Protein AF-A0A1Y5CUR4-F1 (afdb_monomer_lite)

pLDDT: mean 82.71, std 8.31, range [49.25, 93.06]

Foldseek 3Di:
DDPVVVVVVVVCCVVPVLQVVLLVQFDWDDPPPFIFTDDGVDDDPVSRVSPRVSVVVVVVVCVVVVVVVVVVCVVPVVVVVVVVVVVVVVVVVVVVVVVVD

Secondary structure (DSSP, 8-state):
--HHHHHHHHHHIIIIIHHHHHHHHEEEEE-SS-EEEEEESS--HHHHHHHHHHHHHHHHHHHHTTHHHHHHHHHHHHHHHHHHHHHHHHHHHHHHHHT--

Radius of gyration: 24.98 Å; chains: 1; bounding box: 28×40×85 Å

Sequence (101 aa):
MTKAKYGRLAVYFLAFVLPALSMLNCSVRYNGSSMYTKDCTVELSILMEVAEITGAVVMFSSYLAFIPILIYCFCVIIPTELIVKFIEKRKKRSNDLDWFG

Structure (mmCIF, N/CA/C/O backbone):
data_AF-A0A1Y5CUR4-F1
#
_entry.id   AF-A0A1Y5CUR4-F1
#
loop_
_atom_site.group_PDB
_atom_site.id
_atom_site.type_symbol
_atom_site.label_atom_id
_atom_site.label_alt_id
_atom_site.label_comp_id
_atom_site.label_asym_id
_atom_site.label_entity_id
_atom_site.label_seq_id
_atom_site.pdbx_PDB_ins_code
_atom_site.Cartn_x
_atom_site.Cartn_y
_atom_site.Cartn_z
_atom_site.occupancy
_atom_site.B_iso_or_equiv
_atom_site.auth_seq_id
_atom_site.auth_comp_id
_atom_site.auth_asym_id
_atom_site.auth_atom_id
_atom_site.pdbx_PDB_model_num
ATOM 1 N N . MET A 1 1 ? -9.248 -24.083 -29.145 1.00 57.31 1 MET A N 1
ATOM 2 C CA . MET A 1 1 ? -9.306 -23.008 -28.125 1.00 57.31 1 MET A CA 1
ATOM 3 C C . MET A 1 1 ? -9.462 -21.678 -28.867 1.00 57.31 1 MET A C 1
ATOM 5 O O . MET A 1 1 ? -8.626 -21.371 -29.701 1.00 57.31 1 MET A O 1
ATOM 9 N N . THR A 1 2 ? -10.588 -20.974 -28.726 1.00 66.44 2 THR A N 1
ATOM 10 C CA . THR A 1 2 ? -10.985 -19.862 -29.618 1.00 66.44 2 THR A CA 1
ATOM 11 C C . THR A 1 2 ? -10.138 -18.597 -29.412 1.00 66.44 2 THR A C 1
ATOM 13 O O . THR A 1 2 ? -9.847 -18.236 -28.275 1.00 66.44 2 THR A O 1
ATOM 16 N N . LYS A 1 3 ? -9.779 -17.892 -30.501 1.00 73.62 3 LYS A N 1
ATOM 17 C CA . LYS A 1 3 ? -8.956 -16.655 -30.513 1.00 73.62 3 LYS A CA 1
ATOM 18 C C . LYS A 1 3 ? -9.413 -15.592 -29.495 1.00 73.62 3 LYS A C 1
ATOM 20 O O . LYS A 1 3 ? -8.590 -14.903 -28.903 1.00 73.62 3 LYS A O 1
ATOM 25 N N . ALA A 1 4 ? -10.716 -15.533 -29.217 1.00 76.00 4 ALA A N 1
ATOM 26 C CA . ALA A 1 4 ? -11.303 -14.660 -28.202 1.00 76.00 4 ALA A CA 1
ATOM 27 C C . ALA A 1 4 ? -10.801 -14.933 -26.767 1.00 76.00 4 ALA A C 1
ATOM 29 O O . ALA A 1 4 ? -10.684 -14.002 -25.974 1.00 76.00 4 ALA A O 1
ATOM 30 N N . LYS A 1 5 ? -10.474 -16.187 -26.419 1.00 80.75 5 LYS A N 1
ATOM 31 C CA . LYS A 1 5 ? -9.924 -16.530 -25.096 1.00 80.75 5 LYS A CA 1
ATOM 32 C C . LYS A 1 5 ? -8.507 -15.985 -24.912 1.00 80.75 5 LYS A C 1
ATOM 34 O O . LYS A 1 5 ? -8.213 -15.453 -23.850 1.00 80.75 5 LYS A O 1
ATOM 39 N N . TYR A 1 6 ? -7.670 -16.052 -25.949 1.00 82.12 6 TYR A N 1
ATOM 40 C CA . TYR A 1 6 ? -6.321 -15.475 -25.918 1.00 82.12 6 TYR A CA 1
ATOM 41 C C . TYR A 1 6 ? -6.351 -13.948 -25.840 1.00 82.12 6 TYR A C 1
ATOM 43 O O . TYR A 1 6 ? -5.601 -13.369 -25.063 1.00 82.12 6 TYR A O 1
ATOM 51 N N . GLY A 1 7 ? -7.269 -13.302 -26.568 1.00 87.00 7 GLY A N 1
ATOM 52 C CA . GLY A 1 7 ? -7.464 -11.852 -26.471 1.00 87.00 7 GLY A CA 1
ATOM 53 C C . GLY A 1 7 ? -7.851 -11.408 -25.058 1.00 87.00 7 GLY A C 1
ATOM 54 O O . GLY A 1 7 ? -7.240 -10.498 -24.509 1.00 87.00 7 GLY A O 1
ATOM 55 N N . ARG A 1 8 ? -8.804 -12.100 -24.418 1.00 87.44 8 ARG A N 1
ATOM 56 C CA . ARG A 1 8 ? -9.186 -11.813 -23.023 1.00 87.44 8 ARG A CA 1
ATOM 57 C C . ARG A 1 8 ? -8.031 -12.025 -22.046 1.00 87.44 8 ARG A C 1
ATOM 59 O O . ARG A 1 8 ? -7.832 -11.201 -21.162 1.00 87.44 8 ARG A O 1
ATOM 66 N N . LEU A 1 9 ? -7.262 -13.100 -22.224 1.00 87.62 9 LEU A N 1
ATOM 67 C CA . LEU A 1 9 ? -6.092 -13.385 -21.394 1.00 87.62 9 LEU A CA 1
ATOM 68 C C . LEU A 1 9 ? -5.044 -12.267 -21.500 1.00 87.62 9 LEU A C 1
ATOM 70 O O . LEU A 1 9 ? -4.544 -11.813 -20.477 1.00 87.62 9 LEU A O 1
ATOM 74 N N . ALA A 1 10 ? -4.756 -11.789 -22.714 1.00 87.38 10 ALA A N 1
ATOM 75 C CA . ALA A 1 10 ? -3.813 -10.696 -22.938 1.00 87.38 10 ALA A CA 1
ATOM 76 C C . ALA A 1 10 ? -4.281 -9.384 -22.289 1.00 87.38 10 ALA A C 1
ATOM 78 O O . ALA A 1 10 ? -3.482 -8.688 -21.671 1.00 87.38 10 ALA A O 1
ATOM 79 N N . VAL A 1 11 ? -5.580 -9.074 -22.362 1.00 89.50 11 VAL A N 1
ATOM 80 C CA . VAL A 1 11 ? -6.150 -7.889 -21.702 1.00 89.50 11 VAL A CA 1
ATOM 81 C C . VAL A 1 11 ? -6.030 -7.994 -20.184 1.00 89.50 11 VAL A C 1
ATOM 83 O O . VAL A 1 11 ? -5.585 -7.042 -19.552 1.00 89.50 11 VAL A O 1
ATOM 86 N N . TYR A 1 12 ? -6.358 -9.142 -19.583 1.00 87.00 12 TYR A N 1
ATOM 87 C CA . TYR A 1 12 ? -6.181 -9.323 -18.138 1.00 87.00 12 TYR A CA 1
ATOM 88 C C . TYR A 1 12 ? -4.716 -9.271 -17.716 1.00 87.00 12 TYR A C 1
ATOM 90 O O . TYR A 1 12 ? -4.394 -8.714 -16.668 1.00 87.00 12 TYR A O 1
ATOM 98 N N . PHE A 1 13 ? -3.823 -9.803 -18.546 1.00 87.19 13 PHE A N 1
ATOM 99 C CA . PHE A 1 13 ? -2.397 -9.710 -18.300 1.00 87.19 13 PHE A CA 1
ATOM 100 C C . PHE A 1 13 ? -1.933 -8.247 -18.289 1.00 87.19 13 PHE A C 1
ATOM 102 O O . PHE A 1 13 ? -1.294 -7.823 -17.335 1.00 87.19 13 PHE A O 1
ATOM 109 N N . LEU A 1 14 ? -2.315 -7.447 -19.286 1.00 86.19 14 LEU A N 1
ATOM 110 C CA . LEU A 1 14 ? -1.940 -6.031 -19.362 1.00 86.19 14 LEU A CA 1
ATOM 111 C C . LEU A 1 14 ? -2.613 -5.162 -18.292 1.00 86.19 14 LEU A C 1
ATOM 113 O O . LEU A 1 14 ? -2.004 -4.209 -17.823 1.00 86.19 14 LEU A O 1
ATOM 117 N N . ALA A 1 15 ? -3.849 -5.480 -17.904 1.00 83.56 15 ALA A N 1
ATOM 118 C CA . ALA A 1 15 ? -4.615 -4.679 -16.952 1.00 83.56 15 ALA A CA 1
ATOM 119 C C . ALA A 1 15 ? -4.299 -4.989 -15.481 1.00 83.56 15 ALA A C 1
ATOM 121 O O . ALA A 1 15 ? -4.478 -4.121 -14.634 1.00 83.56 15 ALA A O 1
ATOM 122 N N . PHE A 1 16 ? -3.858 -6.211 -15.162 1.00 85.00 16 PHE A N 1
ATOM 123 C CA . PHE A 1 16 ? -3.657 -6.642 -13.771 1.00 85.00 16 PHE A CA 1
ATOM 124 C C . PHE A 1 16 ? -2.258 -7.183 -13.500 1.00 85.00 16 PHE A C 1
ATOM 126 O O . PHE A 1 16 ? -1.640 -6.820 -12.503 1.00 85.00 16 PHE A O 1
ATOM 133 N N . VAL A 1 17 ? -1.736 -8.030 -14.387 1.00 88.12 17 VAL A N 1
ATOM 134 C CA . VAL A 1 17 ? -0.458 -8.715 -14.156 1.00 88.12 17 VAL A CA 1
ATOM 135 C C . VAL A 1 17 ? 0.718 -7.771 -14.405 1.00 88.12 17 VAL A C 1
ATOM 137 O O . VAL A 1 17 ? 1.574 -7.633 -13.537 1.00 88.12 17 VAL A O 1
ATOM 140 N N . LEU A 1 18 ? 0.736 -7.063 -15.537 1.00 85.50 18 LEU A N 1
ATOM 141 C CA . LEU A 1 18 ? 1.784 -6.099 -15.886 1.00 85.50 18 LEU A CA 1
ATOM 142 C C . LEU A 1 18 ? 1.913 -4.965 -14.847 1.00 85.50 18 LEU A C 1
ATOM 144 O O . LEU A 1 18 ? 3.038 -4.700 -14.425 1.00 85.50 18 LEU A O 1
ATOM 148 N N . PRO A 1 19 ? 0.810 -4.351 -14.369 1.00 84.44 19 PRO A N 1
ATOM 149 C CA . PRO A 1 19 ? 0.857 -3.330 -13.323 1.00 84.44 19 PRO A CA 1
ATOM 150 C C . PRO A 1 19 ? 1.350 -3.862 -11.975 1.00 84.44 19 PRO A C 1
ATOM 152 O O . PRO A 1 19 ? 2.132 -3.209 -11.290 1.00 84.44 19 PRO A O 1
ATOM 155 N N . ALA A 1 20 ? 0.930 -5.072 -11.592 1.00 85.31 20 ALA A N 1
ATOM 156 C CA . ALA A 1 20 ? 1.404 -5.694 -10.360 1.00 85.31 20 ALA A CA 1
ATOM 157 C C . ALA A 1 20 ? 2.910 -5.988 -10.430 1.00 85.31 20 ALA A C 1
ATOM 159 O O . ALA A 1 20 ? 3.645 -5.683 -9.495 1.00 85.31 20 ALA A O 1
ATOM 160 N N . LEU A 1 21 ? 3.388 -6.527 -11.555 1.00 85.38 21 LEU A N 1
ATOM 161 C CA . LEU A 1 21 ? 4.815 -6.756 -11.785 1.00 85.38 21 LEU A CA 1
ATOM 162 C C . LEU A 1 21 ? 5.614 -5.452 -11.803 1.00 85.38 21 LEU A C 1
ATOM 164 O O . LEU A 1 21 ? 6.705 -5.421 -11.242 1.00 85.38 21 LEU A O 1
ATOM 168 N N . SER A 1 22 ? 5.093 -4.377 -12.400 1.00 83.56 22 SER A N 1
ATOM 169 C CA . SER A 1 22 ? 5.799 -3.094 -12.429 1.00 83.56 22 SER A CA 1
ATOM 170 C C . SER A 1 22 ? 5.916 -2.468 -11.037 1.00 83.56 22 SER A C 1
ATOM 172 O O . SER A 1 22 ? 6.997 -2.009 -10.676 1.00 83.56 22 SER A O 1
ATOM 174 N N . MET A 1 23 ? 4.861 -2.530 -10.218 1.00 81.00 23 MET A N 1
ATOM 175 C CA . MET A 1 23 ? 4.883 -2.064 -8.824 1.00 81.00 23 MET A CA 1
ATOM 176 C C . MET A 1 23 ? 5.799 -2.887 -7.914 1.00 81.00 23 MET A C 1
ATOM 178 O O . MET A 1 23 ? 6.361 -2.348 -6.967 1.00 81.00 23 MET A O 1
ATOM 182 N N . LEU A 1 24 ? 5.945 -4.189 -8.176 1.00 84.06 24 LEU A N 1
ATOM 183 C CA . LEU A 1 24 ? 6.880 -5.044 -7.438 1.00 84.06 24 LEU A CA 1
ATOM 184 C C . LEU A 1 24 ? 8.331 -4.844 -7.898 1.00 84.06 24 LEU A C 1
ATOM 186 O O . LEU A 1 24 ? 9.255 -5.039 -7.113 1.00 84.06 24 LEU A O 1
ATOM 190 N N . ASN A 1 25 ? 8.532 -4.470 -9.163 1.00 85.38 25 ASN A N 1
ATOM 191 C CA . ASN A 1 25 ? 9.850 -4.249 -9.753 1.00 85.38 25 ASN A CA 1
ATOM 192 C C . ASN A 1 25 ? 10.431 -2.866 -9.422 1.00 85.38 25 ASN A C 1
ATOM 194 O O . ASN A 1 25 ? 11.652 -2.742 -9.309 1.00 85.38 25 ASN A O 1
ATOM 198 N N . CYS A 1 26 ? 9.576 -1.846 -9.295 1.00 82.62 26 CYS A N 1
ATOM 199 C CA . CYS A 1 26 ? 9.961 -0.446 -9.131 1.00 82.62 26 CYS A CA 1
ATOM 200 C C . CYS A 1 26 ? 9.428 0.164 -7.829 1.00 82.62 26 CYS A C 1
ATOM 202 O O . CYS A 1 26 ? 8.242 0.070 -7.516 1.00 82.62 26 CYS A O 1
ATOM 204 N N . SER A 1 27 ? 10.285 0.886 -7.108 1.00 81.81 27 SER A N 1
ATOM 205 C CA . SER A 1 27 ? 9.884 1.711 -5.973 1.00 81.81 27 SER A CA 1
ATOM 206 C C . SER A 1 27 ? 9.250 3.014 -6.476 1.00 81.81 27 SER A C 1
ATOM 208 O O . SER A 1 27 ? 9.899 3.875 -7.080 1.00 81.81 27 SER A O 1
ATOM 210 N N . VAL A 1 28 ? 7.945 3.162 -6.244 1.00 74.56 28 VAL A N 1
ATOM 211 C CA . VAL A 1 28 ? 7.212 4.392 -6.567 1.00 74.56 28 VAL A CA 1
ATOM 212 C C . VAL A 1 28 ? 7.313 5.343 -5.378 1.00 74.56 28 VAL A C 1
ATOM 214 O O . VAL A 1 28 ? 6.951 4.991 -4.254 1.00 74.56 28 VAL A O 1
ATOM 217 N N . ARG A 1 29 ? 7.802 6.563 -5.609 1.00 71.81 29 ARG A N 1
ATOM 218 C CA . ARG A 1 29 ? 7.796 7.642 -4.618 1.00 71.81 29 ARG A CA 1
ATOM 219 C C . ARG A 1 29 ? 6.790 8.717 -4.988 1.00 71.81 29 ARG A C 1
ATOM 221 O O . ARG A 1 29 ? 6.470 8.930 -6.151 1.00 71.81 29 ARG A O 1
ATOM 228 N N . TYR A 1 30 ? 6.328 9.420 -3.962 1.00 70.50 30 TYR A N 1
ATOM 229 C CA . TYR A 1 30 ? 5.418 10.549 -4.084 1.00 70.50 30 TYR A CA 1
ATOM 230 C C . TYR A 1 30 ? 6.119 11.827 -3.619 1.00 70.50 30 TYR A C 1
ATOM 232 O O . TYR A 1 30 ? 6.631 11.860 -2.500 1.00 70.50 30 TYR A O 1
ATOM 240 N N . ASN A 1 31 ? 6.158 12.869 -4.458 1.00 70.94 31 ASN A N 1
ATOM 241 C CA . ASN A 1 31 ? 6.712 14.186 -4.102 1.00 70.94 31 ASN A CA 1
ATOM 242 C C . ASN A 1 31 ? 5.630 15.264 -3.908 1.00 70.94 31 ASN A C 1
ATOM 244 O O . ASN A 1 31 ? 5.840 16.428 -4.233 1.00 70.94 31 ASN A O 1
ATOM 248 N N . GLY A 1 32 ? 4.434 14.899 -3.444 1.00 63.09 32 GLY A N 1
ATOM 249 C CA . GLY A 1 32 ? 3.363 15.870 -3.184 1.00 63.09 32 GLY A CA 1
ATOM 250 C C . GLY A 1 32 ? 2.557 16.282 -4.419 1.00 63.09 32 GLY A C 1
ATOM 251 O O . GLY A 1 32 ? 1.358 16.503 -4.286 1.00 63.09 32 GLY A O 1
ATOM 252 N N . SER A 1 33 ? 3.176 16.347 -5.600 1.00 67.06 33 SER A N 1
ATOM 253 C CA . SER A 1 33 ? 2.510 16.690 -6.870 1.00 67.06 33 SER A CA 1
ATOM 254 C C . SER A 1 33 ? 2.678 15.645 -7.973 1.00 67.06 33 SER A C 1
ATOM 256 O O . SER A 1 33 ? 1.845 15.571 -8.871 1.00 67.06 33 SER A O 1
ATOM 258 N N . SER A 1 34 ? 3.726 14.824 -7.906 1.00 69.00 34 SER A N 1
ATOM 259 C CA . SER A 1 34 ? 3.994 13.770 -8.880 1.00 69.00 34 SER A CA 1
ATOM 260 C C . SER A 1 34 ? 4.368 12.459 -8.198 1.00 69.00 34 SER A C 1
ATOM 262 O O . SER A 1 34 ? 5.036 12.431 -7.155 1.00 69.00 34 SER A O 1
ATOM 264 N N . MET A 1 35 ? 3.916 11.364 -8.806 1.00 75.50 35 MET A N 1
ATOM 265 C CA . MET A 1 35 ? 4.479 10.042 -8.572 1.00 75.50 35 MET A CA 1
ATOM 266 C C . MET A 1 35 ? 5.593 9.819 -9.576 1.00 75.50 35 MET A C 1
ATOM 268 O O . MET A 1 35 ? 5.416 10.097 -10.756 1.00 75.50 35 MET A O 1
ATOM 272 N N . TYR A 1 36 ? 6.733 9.359 -9.088 1.00 80.19 36 TYR A N 1
ATOM 273 C CA . TYR A 1 36 ? 7.886 9.064 -9.920 1.00 80.19 36 TYR A CA 1
ATOM 274 C C . TYR A 1 36 ? 8.582 7.816 -9.393 1.00 80.19 36 TYR A C 1
ATOM 276 O O . TYR A 1 36 ? 8.602 7.541 -8.186 1.00 80.19 36 TYR A O 1
ATOM 284 N N . THR A 1 37 ? 9.141 7.046 -10.307 1.00 78.81 37 THR A N 1
ATOM 285 C CA . THR A 1 37 ? 9.919 5.848 -9.994 1.00 78.81 37 THR A CA 1
ATOM 286 C C . THR A 1 37 ? 11.355 6.226 -9.624 1.00 78.81 37 THR A C 1
ATOM 288 O O . THR A 1 37 ? 11.959 7.091 -10.257 1.00 78.81 37 THR A O 1
ATOM 291 N N . LYS A 1 38 ? 11.894 5.641 -8.541 1.00 71.12 38 LYS A N 1
ATOM 292 C CA . LYS A 1 38 ? 13.276 5.904 -8.081 1.00 71.12 38 LYS A CA 1
ATOM 293 C C . LYS A 1 38 ? 14.215 4.729 -8.303 1.00 71.12 38 LYS A C 1
ATOM 295 O O . LYS A 1 38 ? 15.270 4.923 -8.888 1.00 71.12 38 LYS A O 1
ATOM 300 N N . ASP A 1 39 ? 13.833 3.546 -7.829 1.00 76.94 39 ASP A N 1
ATOM 301 C CA . ASP A 1 39 ? 14.680 2.355 -7.882 1.00 76.94 39 ASP A CA 1
ATOM 302 C C . ASP A 1 39 ? 13.908 1.230 -8.573 1.00 76.94 39 ASP A C 1
ATOM 304 O O . ASP A 1 39 ? 12.913 0.746 -8.036 1.00 76.94 39 ASP A O 1
ATOM 308 N N . CYS A 1 40 ? 14.346 0.814 -9.760 1.00 81.44 40 CYS A N 1
ATOM 309 C CA . CYS A 1 40 ? 13.793 -0.344 -10.462 1.00 81.44 40 CYS A CA 1
ATOM 310 C C . CYS A 1 40 ? 14.838 -1.459 -10.527 1.00 81.44 40 CYS A C 1
ATOM 312 O O . CYS A 1 40 ? 15.981 -1.213 -10.898 1.00 81.44 40 CYS A O 1
ATOM 314 N N . THR A 1 41 ? 14.445 -2.700 -10.223 1.00 83.94 41 THR A N 1
ATOM 315 C CA . THR A 1 41 ? 15.347 -3.864 -10.374 1.00 83.94 41 THR A CA 1
ATOM 316 C C . THR A 1 41 ? 15.717 -4.085 -11.843 1.00 83.94 41 THR A C 1
ATOM 318 O O . THR A 1 41 ? 16.841 -4.467 -12.160 1.00 83.94 41 THR A O 1
ATOM 321 N N . VAL A 1 42 ? 14.771 -3.812 -12.748 1.00 82.38 42 VAL A N 1
ATOM 322 C CA . VAL A 1 42 ? 14.989 -3.782 -14.198 1.00 82.38 42 VAL A CA 1
ATOM 323 C C . VAL A 1 42 ? 14.566 -2.418 -14.736 1.00 82.38 42 VAL A C 1
ATOM 325 O O . VAL A 1 42 ? 13.376 -2.090 -14.710 1.00 82.38 42 VAL A O 1
ATOM 328 N N . GLU A 1 43 ? 15.531 -1.641 -15.230 1.00 79.94 43 GLU A N 1
ATOM 329 C CA . GLU A 1 43 ? 15.312 -0.325 -15.841 1.00 79.94 43 GLU A CA 1
ATOM 330 C C . GLU A 1 43 ? 14.734 -0.471 -17.254 1.00 79.94 43 GLU A C 1
ATOM 332 O O . GLU A 1 43 ? 15.436 -0.500 -18.262 1.00 79.94 43 GLU A O 1
ATOM 337 N N . LEU A 1 44 ? 13.410 -0.591 -17.323 1.00 83.25 44 LEU A N 1
ATOM 338 C CA . LEU A 1 44 ? 12.645 -0.526 -18.563 1.00 83.25 44 LEU A CA 1
ATOM 339 C C . LEU A 1 44 ? 11.684 0.654 -18.475 1.00 83.25 44 LEU A C 1
ATOM 341 O O . LEU A 1 44 ? 10.825 0.687 -17.595 1.00 83.25 44 LEU A O 1
ATOM 345 N N . SER A 1 45 ? 11.774 1.578 -19.432 1.00 81.88 45 SER A N 1
ATOM 346 C CA . SER A 1 45 ? 10.963 2.805 -19.473 1.00 81.88 45 SER A CA 1
ATOM 347 C C . SER A 1 45 ? 9.459 2.516 -19.408 1.00 81.88 45 SER A C 1
ATOM 349 O O . SER A 1 45 ? 8.716 3.206 -18.721 1.00 81.88 45 SER A O 1
ATOM 351 N N . ILE A 1 46 ? 9.024 1.429 -20.054 1.00 82.12 46 ILE A N 1
ATOM 352 C CA . ILE A 1 46 ? 7.623 0.988 -20.066 1.00 82.12 46 ILE A CA 1
ATOM 353 C C . ILE A 1 46 ? 7.166 0.550 -18.666 1.00 82.12 46 ILE A C 1
ATOM 355 O O . ILE A 1 46 ? 6.044 0.835 -18.262 1.00 82.12 46 ILE A O 1
ATOM 359 N N . LEU A 1 47 ? 8.020 -0.142 -17.903 1.00 81.81 47 LEU A N 1
ATOM 360 C CA . LEU A 1 47 ? 7.672 -0.573 -16.546 1.00 81.81 47 LEU A CA 1
ATOM 361 C C . LEU A 1 47 ? 7.614 0.612 -15.583 1.00 81.81 47 LEU A C 1
ATOM 363 O O . LEU A 1 47 ? 6.761 0.621 -14.699 1.00 81.81 47 LEU A O 1
ATOM 367 N N . MET A 1 48 ? 8.477 1.610 -15.777 1.00 83.19 48 MET A N 1
ATOM 368 C CA . MET A 1 48 ? 8.475 2.837 -14.981 1.00 83.19 48 MET A CA 1
ATOM 369 C C . MET A 1 48 ? 7.161 3.602 -15.155 1.00 83.19 48 MET A C 1
ATOM 371 O O . MET A 1 48 ? 6.458 3.853 -14.179 1.00 83.19 48 MET A O 1
ATOM 375 N N . GLU A 1 49 ? 6.768 3.868 -16.399 1.00 85.06 49 GLU A N 1
ATOM 376 C CA . GLU A 1 49 ? 5.538 4.602 -16.711 1.00 85.06 49 GLU A CA 1
ATOM 377 C C . GLU A 1 49 ? 4.284 3.852 -16.231 1.00 85.06 49 GLU A C 1
ATOM 379 O O . GLU A 1 49 ? 3.392 4.432 -15.607 1.00 85.06 49 GLU A O 1
ATOM 384 N N . VAL A 1 50 ? 4.240 2.528 -16.426 1.00 85.88 50 VAL A N 1
ATOM 385 C CA . VAL A 1 50 ? 3.135 1.700 -15.922 1.00 85.88 50 VAL A CA 1
ATOM 386 C C . VAL A 1 50 ? 3.088 1.724 -14.392 1.00 85.88 50 VAL A C 1
ATOM 388 O O . VAL A 1 50 ? 1.997 1.800 -13.830 1.00 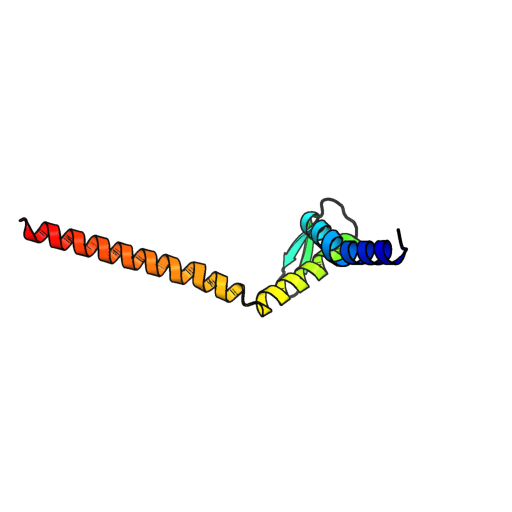85.88 50 VAL A O 1
ATOM 391 N N . ALA A 1 51 ? 4.225 1.679 -13.691 1.00 84.75 51 ALA A N 1
ATOM 392 C CA . ALA A 1 51 ? 4.259 1.768 -12.229 1.00 84.75 51 ALA A CA 1
ATOM 393 C C . ALA A 1 51 ? 3.759 3.131 -11.712 1.00 84.75 51 ALA A C 1
ATOM 395 O O . ALA A 1 51 ? 3.005 3.168 -10.739 1.00 84.75 51 ALA A O 1
ATOM 396 N N . GLU A 1 52 ? 4.108 4.233 -12.378 1.00 87.00 52 GLU A N 1
ATOM 397 C CA . GLU A 1 52 ? 3.663 5.587 -12.014 1.00 87.00 52 GLU A CA 1
ATOM 398 C C . GLU A 1 52 ? 2.152 5.760 -12.190 1.00 87.00 52 GLU A C 1
ATOM 400 O O . GLU A 1 52 ? 1.460 6.181 -11.258 1.00 87.00 52 GLU A O 1
ATOM 405 N N . ILE A 1 53 ? 1.616 5.354 -13.345 1.00 86.38 53 ILE A N 1
ATOM 406 C CA . ILE A 1 53 ? 0.175 5.404 -13.626 1.00 86.38 53 ILE A CA 1
ATOM 407 C C . ILE A 1 53 ? -0.588 4.521 -12.638 1.00 86.38 53 ILE A C 1
ATOM 409 O O . ILE A 1 53 ? -1.586 4.946 -12.055 1.00 86.38 53 ILE A O 1
ATOM 413 N N . THR A 1 54 ? -0.110 3.296 -12.414 1.00 86.25 54 THR A N 1
ATOM 414 C CA . THR A 1 54 ? -0.763 2.359 -11.492 1.00 86.25 54 THR A CA 1
ATOM 415 C C . THR A 1 54 ? -0.739 2.903 -10.068 1.00 86.25 54 THR A C 1
ATOM 417 O O . THR A 1 54 ? -1.745 2.814 -9.366 1.00 86.25 54 THR A O 1
ATOM 420 N N . GLY A 1 55 ? 0.365 3.528 -9.649 1.00 82.81 55 GLY A N 1
ATOM 421 C CA . GLY A 1 55 ? 0.479 4.186 -8.349 1.00 82.81 55 GLY A CA 1
ATOM 422 C C . GLY A 1 55 ? -0.584 5.261 -8.177 1.00 82.81 55 GLY A C 1
ATOM 423 O O . GLY A 1 55 ? -1.276 5.287 -7.157 1.00 82.81 55 GLY A O 1
ATOM 424 N N . ALA A 1 56 ? -0.765 6.101 -9.198 1.00 83.75 56 ALA A N 1
ATOM 425 C CA . ALA A 1 56 ? -1.732 7.189 -9.164 1.00 83.75 56 ALA A CA 1
ATOM 426 C C . ALA A 1 56 ? -3.170 6.659 -9.104 1.00 83.75 56 ALA A C 1
ATOM 428 O O . ALA A 1 56 ? -3.976 7.140 -8.306 1.00 83.75 56 ALA A O 1
ATOM 429 N N . VAL A 1 57 ? -3.485 5.625 -9.890 1.00 85.62 57 VAL A N 1
ATOM 430 C CA . VAL A 1 57 ? -4.808 4.983 -9.895 1.00 85.62 57 VAL A CA 1
ATOM 431 C C . VAL A 1 57 ? -5.108 4.323 -8.549 1.00 85.62 57 VAL A C 1
ATOM 433 O O . VAL A 1 57 ? -6.205 4.496 -8.014 1.00 85.62 57 VAL A O 1
ATOM 436 N N . VAL A 1 58 ? -4.151 3.600 -7.962 1.00 84.75 58 VAL A N 1
ATOM 437 C CA . VAL A 1 58 ? -4.307 2.977 -6.637 1.00 84.75 58 VAL A CA 1
ATOM 438 C C . VAL A 1 58 ? -4.494 4.041 -5.559 1.00 84.75 58 VAL A C 1
ATOM 440 O O . VAL A 1 58 ? -5.399 3.928 -4.735 1.00 84.75 58 VAL A O 1
ATOM 443 N N . MET A 1 59 ? -3.702 5.113 -5.585 1.00 83.31 59 MET A N 1
ATOM 444 C CA . MET A 1 59 ? -3.852 6.208 -4.633 1.00 83.31 59 MET A CA 1
ATOM 445 C C . MET A 1 59 ? -5.236 6.851 -4.772 1.00 83.31 59 MET A C 1
ATOM 447 O O . MET A 1 59 ? -5.985 6.894 -3.799 1.00 83.31 59 MET A O 1
ATOM 451 N N . PHE A 1 60 ? -5.635 7.265 -5.973 1.00 85.44 60 PHE A N 1
ATOM 452 C CA . PHE A 1 60 ? -6.930 7.911 -6.189 1.00 85.44 60 PHE A CA 1
ATOM 453 C C . PHE A 1 60 ? -8.109 7.000 -5.816 1.00 85.44 60 PHE A C 1
ATOM 455 O O . PHE A 1 60 ? -9.022 7.422 -5.105 1.00 85.44 60 PHE A O 1
ATOM 462 N N . SER A 1 61 ? -8.060 5.725 -6.210 1.00 86.38 61 SER A N 1
ATOM 463 C CA . SER A 1 61 ? -9.083 4.742 -5.833 1.00 86.38 61 SER A CA 1
ATOM 464 C C . SER A 1 61 ? -9.129 4.492 -4.326 1.00 86.38 61 SER A C 1
ATOM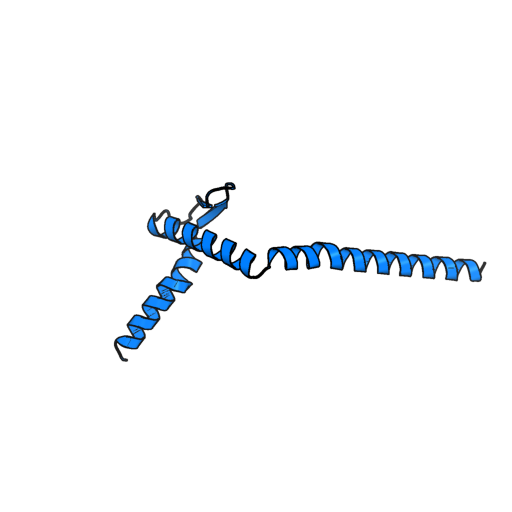 466 O O . SER A 1 61 ? -10.222 4.365 -3.780 1.00 86.38 61 SER A O 1
ATOM 468 N N . SER A 1 62 ? -7.992 4.505 -3.623 1.00 86.38 62 SER A N 1
ATOM 469 C CA . SER A 1 62 ? -7.964 4.367 -2.161 1.00 86.38 62 SER A CA 1
ATOM 470 C C . SER A 1 62 ? -8.641 5.536 -1.439 1.00 86.38 62 SER A C 1
ATOM 472 O O . SER A 1 62 ? -9.359 5.316 -0.460 1.00 86.38 62 SER A O 1
ATOM 474 N N . TYR A 1 63 ? -8.481 6.765 -1.945 1.00 86.06 63 TYR A N 1
ATOM 475 C CA . TYR A 1 63 ? -9.176 7.941 -1.416 1.00 86.06 63 TYR A CA 1
ATOM 476 C C . TYR A 1 63 ? -10.681 7.873 -1.681 1.00 86.06 63 TYR A C 1
ATOM 478 O O . TYR A 1 63 ? -11.464 8.119 -0.766 1.00 86.06 63 TYR A O 1
ATOM 486 N N . LEU A 1 64 ? -11.092 7.478 -2.891 1.00 88.00 64 LEU A N 1
ATOM 487 C CA . LEU A 1 64 ? -12.508 7.275 -3.219 1.00 88.00 64 LEU A CA 1
ATOM 488 C C . LEU A 1 64 ? -13.149 6.148 -2.399 1.00 88.00 64 LEU A C 1
ATOM 490 O O . LEU A 1 64 ? -14.312 6.243 -2.021 1.00 88.00 64 LEU A O 1
ATOM 494 N N . ALA A 1 65 ? -12.389 5.098 -2.094 1.00 90.25 65 ALA A N 1
ATOM 495 C CA . ALA A 1 65 ? -12.817 3.998 -1.238 1.00 90.25 65 ALA A CA 1
ATOM 496 C C . ALA A 1 65 ? -12.765 4.339 0.266 1.00 90.25 65 ALA A C 1
ATOM 498 O O . ALA A 1 65 ? -12.989 3.458 1.093 1.00 90.25 65 ALA A O 1
ATOM 499 N N . PHE A 1 66 ? -12.460 5.590 0.637 1.00 89.62 66 PHE A N 1
ATOM 500 C CA . PHE A 1 66 ? -12.366 6.067 2.022 1.00 89.62 66 PHE A CA 1
ATOM 501 C C . PHE A 1 66 ? -11.382 5.287 2.911 1.00 89.62 66 PHE A C 1
ATOM 503 O O . PHE A 1 66 ? -11.453 5.350 4.142 1.00 89.62 66 PHE A O 1
ATOM 510 N N . ILE A 1 67 ? -10.402 4.609 2.310 1.00 90.44 67 ILE A N 1
ATOM 511 C CA . ILE A 1 67 ? -9.373 3.851 3.032 1.00 90.44 67 ILE A CA 1
ATOM 512 C C . ILE A 1 67 ? -8.620 4.726 4.051 1.00 90.44 67 ILE A C 1
ATOM 514 O O . ILE A 1 67 ? -8.442 4.266 5.180 1.00 90.44 67 ILE A O 1
ATOM 518 N N . PRO A 1 68 ? -8.240 5.989 3.754 1.00 84.06 68 PRO A N 1
ATOM 519 C CA . PRO A 1 68 ? -7.583 6.847 4.743 1.00 84.06 68 PRO A CA 1
ATOM 520 C C . PRO A 1 68 ? -8.418 7.073 6.011 1.00 84.06 68 PRO A C 1
ATOM 522 O O . PRO A 1 68 ? -7.873 7.085 7.114 1.00 84.06 68 PRO A O 1
ATOM 525 N N . ILE A 1 69 ? -9.743 7.202 5.873 1.00 87.38 69 ILE A N 1
ATOM 526 C CA . ILE A 1 69 ? -10.653 7.371 7.015 1.00 87.38 69 ILE A CA 1
ATOM 527 C C . ILE A 1 69 ? -10.721 6.077 7.827 1.00 87.38 69 ILE A C 1
ATOM 529 O O . ILE A 1 69 ? -10.637 6.117 9.052 1.00 87.38 69 ILE A O 1
ATOM 533 N N . LEU A 1 70 ? -10.808 4.923 7.161 1.00 89.94 70 LEU A N 1
ATOM 534 C CA . LEU A 1 70 ? -10.803 3.623 7.836 1.00 89.94 70 LEU A CA 1
ATOM 535 C C . LEU A 1 70 ? -9.506 3.393 8.624 1.00 89.94 70 LEU A C 1
ATOM 537 O O . LEU A 1 70 ? -9.565 2.952 9.773 1.00 89.94 70 LEU A O 1
A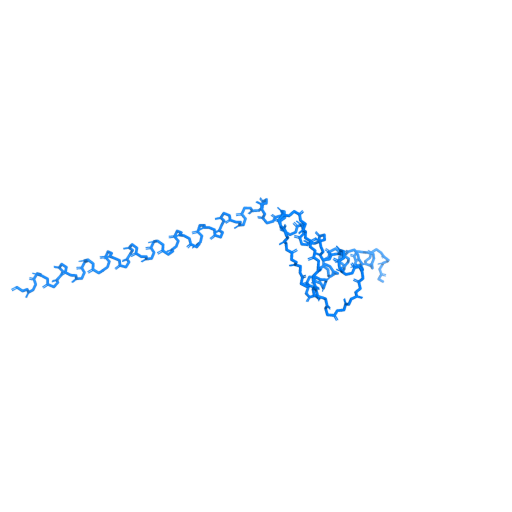TOM 541 N N . ILE A 1 71 ? -8.351 3.743 8.046 1.00 90.44 71 ILE A N 1
ATOM 542 C CA . ILE A 1 71 ? -7.054 3.685 8.735 1.00 90.44 71 ILE A CA 1
ATOM 543 C C . ILE A 1 71 ? -7.069 4.594 9.968 1.00 90.44 71 ILE A C 1
ATOM 545 O O . ILE A 1 71 ? -6.658 4.162 11.043 1.00 90.44 71 ILE A O 1
ATOM 549 N N . TYR A 1 72 ? -7.579 5.823 9.852 1.00 88.12 72 TYR A N 1
ATOM 550 C CA . TYR A 1 72 ? -7.693 6.740 10.988 1.00 88.12 72 TYR A CA 1
ATOM 551 C C . TYR A 1 72 ? -8.571 6.168 12.109 1.00 88.12 72 TYR A C 1
ATOM 553 O O . TYR 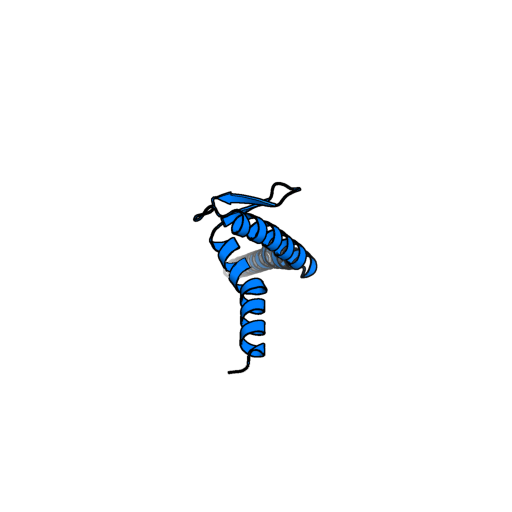A 1 72 ? -8.147 6.129 13.264 1.00 88.12 72 TYR A O 1
ATOM 561 N N . CYS A 1 73 ? -9.765 5.666 11.780 1.00 88.12 73 CYS A N 1
ATOM 562 C CA . CYS A 1 73 ? -10.653 5.034 12.753 1.00 88.12 73 CYS A CA 1
ATOM 563 C C . CYS A 1 73 ? -9.961 3.868 13.468 1.00 88.12 73 CYS A C 1
ATOM 565 O O . CYS A 1 73 ? -10.014 3.780 14.692 1.00 88.12 73 CYS A O 1
ATOM 567 N N . PHE A 1 74 ? -9.264 3.005 12.730 1.00 93.00 74 PHE A N 1
ATOM 568 C CA . PHE A 1 74 ? -8.548 1.872 13.309 1.00 93.00 74 PHE A CA 1
ATOM 569 C C . PHE A 1 74 ? -7.396 2.320 14.225 1.00 93.00 74 PHE A C 1
ATOM 571 O O . PHE A 1 74 ? -7.267 1.832 15.345 1.00 93.00 74 PHE A O 1
ATOM 578 N N . CYS A 1 75 ? -6.584 3.279 13.779 1.00 92.25 75 CYS A N 1
ATOM 579 C CA . CYS A 1 75 ? -5.399 3.738 14.502 1.00 92.25 75 CYS A CA 1
ATOM 580 C C . CYS A 1 75 ? -5.702 4.645 15.698 1.00 92.25 75 CYS A C 1
ATOM 582 O O . CYS A 1 75 ? -4.843 4.780 16.562 1.00 92.25 75 CYS A O 1
ATOM 584 N N . VAL A 1 76 ? -6.870 5.287 15.754 1.00 90.75 76 VAL A N 1
ATOM 585 C CA . VAL A 1 76 ? -7.224 6.212 16.843 1.00 90.75 76 VAL A CA 1
ATOM 586 C C . VAL A 1 76 ? -8.278 5.607 17.758 1.00 90.75 76 VAL A C 1
ATOM 588 O O . VAL A 1 76 ? -8.054 5.495 18.958 1.00 90.75 76 VAL A O 1
ATOM 591 N N . ILE A 1 77 ? -9.407 5.157 17.210 1.00 89.88 77 ILE A N 1
ATOM 592 C CA . ILE A 1 77 ? -10.562 4.755 18.024 1.00 89.88 77 ILE A CA 1
ATOM 593 C C . ILE A 1 77 ? -10.246 3.485 18.818 1.00 89.88 77 ILE A C 1
ATOM 595 O O . ILE A 1 77 ? -10.488 3.431 20.021 1.00 89.88 77 ILE A O 1
ATOM 599 N N . ILE A 1 78 ? -9.653 2.476 18.176 1.00 90.50 78 ILE A N 1
ATOM 600 C CA . ILE A 1 78 ? -9.343 1.194 18.827 1.00 90.50 78 ILE A CA 1
ATOM 601 C C . ILE A 1 78 ? -8.370 1.354 20.005 1.00 90.50 78 ILE A C 1
ATOM 603 O O . ILE A 1 78 ? -8.682 0.853 21.090 1.00 90.50 78 ILE A O 1
ATOM 607 N N . PRO A 1 79 ? -7.209 2.026 19.867 1.00 92.00 79 PRO A N 1
ATOM 608 C CA . PRO A 1 79 ? -6.321 2.208 21.008 1.00 92.00 79 PRO A CA 1
ATOM 609 C C . PRO A 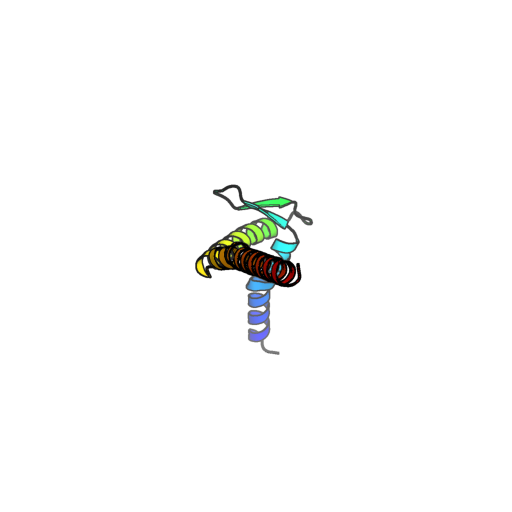1 79 ? -6.938 3.084 22.098 1.00 92.00 79 PRO A C 1
ATOM 611 O O . PRO A 1 79 ? -6.740 2.778 23.272 1.00 92.00 79 PRO A O 1
ATOM 614 N N . THR A 1 80 ? -7.720 4.114 21.761 1.00 92.62 80 THR A N 1
ATOM 615 C CA . THR A 1 80 ? -8.424 4.914 22.774 1.00 92.62 80 THR A CA 1
ATOM 616 C C . THR A 1 80 ? -9.389 4.054 23.592 1.00 92.62 80 THR A C 1
ATOM 618 O O . THR A 1 80 ? -9.332 4.081 24.820 1.00 92.62 80 THR A O 1
ATOM 621 N N . GLU A 1 81 ? -10.202 3.220 22.944 1.00 90.50 81 GLU A N 1
ATOM 622 C CA . GLU A 1 81 ? -11.109 2.276 23.611 1.00 90.50 81 GLU A CA 1
ATOM 623 C C . GLU A 1 81 ? -10.360 1.270 24.499 1.00 90.50 81 GLU A C 1
ATOM 625 O O . GLU A 1 81 ? -10.780 0.974 25.622 1.00 90.50 81 GLU A O 1
ATOM 630 N N . LEU A 1 82 ? -9.213 0.763 24.034 1.00 92.12 82 LEU A N 1
ATOM 631 C CA . LEU A 1 82 ? -8.361 -0.122 24.830 1.00 92.12 82 LEU A CA 1
ATOM 632 C C . LEU A 1 82 ? -7.812 0.584 26.073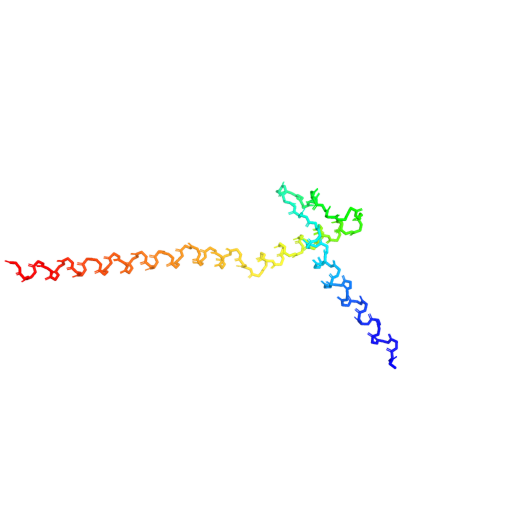 1.00 92.12 82 LEU A C 1
ATOM 634 O O . LEU A 1 82 ? -7.848 0.005 27.159 1.00 92.12 82 LEU A O 1
ATOM 638 N N . ILE A 1 83 ? -7.341 1.826 25.937 1.00 93.06 83 ILE A N 1
ATOM 639 C CA . ILE A 1 83 ? -6.806 2.622 27.048 1.00 93.06 83 ILE A CA 1
ATOM 640 C C . ILE A 1 83 ? -7.900 2.906 28.079 1.00 93.06 83 ILE A C 1
ATOM 642 O O . ILE A 1 83 ? -7.677 2.679 29.269 1.00 93.06 83 ILE A O 1
ATOM 646 N N . VAL A 1 84 ? -9.089 3.337 27.647 1.00 92.62 84 VAL A N 1
ATOM 647 C CA . VAL A 1 84 ? -10.220 3.620 28.546 1.00 92.62 84 VAL A CA 1
ATOM 648 C C . VAL A 1 84 ? -10.599 2.372 29.340 1.00 92.62 84 VAL A C 1
ATOM 650 O O . VAL A 1 84 ? -10.618 2.414 30.572 1.00 92.62 84 VAL A O 1
ATOM 653 N N . LYS A 1 85 ? -10.773 1.224 28.673 1.00 91.38 85 LYS A N 1
ATOM 654 C CA . LYS A 1 85 ? -11.059 -0.053 29.350 1.00 91.38 85 LYS A CA 1
ATOM 655 C C . LYS A 1 85 ? -9.958 -0.454 30.328 1.00 91.38 85 LYS A C 1
ATOM 657 O O . LYS A 1 85 ? -10.240 -1.020 31.386 1.00 91.38 85 LYS A O 1
ATOM 662 N N . PHE A 1 86 ? -8.697 -0.171 30.003 1.00 91.31 86 PHE A N 1
ATOM 663 C CA . PHE A 1 86 ? -7.573 -0.470 30.887 1.00 91.31 86 PHE A CA 1
ATOM 664 C C . PHE A 1 86 ? -7.582 0.406 32.148 1.00 91.31 86 PHE A C 1
ATOM 666 O O . PHE A 1 86 ? -7.337 -0.097 33.249 1.00 91.31 86 PHE A O 1
ATOM 673 N N . ILE A 1 87 ? -7.909 1.693 32.007 1.00 92.06 87 ILE A N 1
ATOM 674 C CA . ILE A 1 87 ? -8.045 2.641 33.120 1.00 92.06 87 ILE A CA 1
ATOM 675 C C . ILE A 1 87 ? -9.218 2.243 34.019 1.00 92.06 87 ILE A C 1
ATOM 677 O O . ILE A 1 87 ? -9.044 2.142 35.234 1.00 92.06 87 ILE A O 1
ATOM 681 N N . GLU A 1 88 ? -10.386 1.945 33.448 1.00 91.38 88 GLU A N 1
ATOM 682 C CA . GLU A 1 88 ? -11.558 1.503 34.214 1.00 91.38 88 GLU A CA 1
ATOM 683 C C . GLU A 1 88 ? -11.275 0.218 34.999 1.00 91.38 88 GLU A C 1
ATOM 685 O O . GLU A 1 88 ? -11.585 0.122 36.190 1.00 91.38 88 GLU A O 1
ATOM 690 N N . LYS A 1 89 ? -10.601 -0.753 34.370 1.00 88.06 89 LYS A N 1
ATOM 691 C CA . LYS A 1 89 ? -10.205 -2.008 35.021 1.00 88.06 89 LYS A CA 1
ATOM 692 C C . LYS A 1 89 ? -9.241 -1.779 36.188 1.00 88.06 89 LYS A C 1
ATOM 694 O O . LYS A 1 89 ? -9.351 -2.457 37.210 1.00 88.06 89 LYS A O 1
ATOM 699 N N . ARG A 1 90 ? -8.308 -0.830 36.059 1.00 87.62 90 ARG A N 1
ATOM 700 C CA . ARG A 1 90 ? -7.370 -0.448 37.131 1.00 87.62 90 ARG A CA 1
ATOM 701 C C . ARG A 1 90 ? -8.081 0.280 38.272 1.00 87.62 90 ARG A C 1
ATOM 703 O O . ARG A 1 90 ? -7.853 -0.073 39.424 1.00 87.62 90 ARG A O 1
ATOM 710 N N . LYS A 1 91 ? -8.985 1.215 37.964 1.00 85.81 91 LYS A N 1
ATOM 711 C CA . LYS A 1 91 ? -9.777 1.953 38.961 1.00 85.81 91 LYS A CA 1
ATOM 712 C C . LYS A 1 91 ? -10.655 1.019 39.797 1.00 85.81 91 LYS A C 1
ATOM 714 O O . LYS A 1 91 ? -10.653 1.117 41.019 1.00 85.81 91 LYS A O 1
ATOM 719 N N . LYS A 1 92 ? -11.340 0.065 39.154 1.00 81.62 92 LYS A N 1
ATOM 720 C CA . LYS A 1 92 ? -12.169 -0.930 39.854 1.00 81.62 92 LYS A CA 1
ATOM 721 C C . LYS A 1 92 ? -11.344 -1.801 40.806 1.00 81.62 92 LYS A C 1
ATOM 723 O O . LYS A 1 92 ? -11.780 -2.050 41.917 1.00 81.62 92 LYS A O 1
ATOM 728 N N . ARG A 1 93 ? -10.142 -2.219 40.390 1.00 78.12 93 ARG A N 1
ATOM 729 C CA . ARG A 1 93 ? -9.235 -3.021 41.226 1.00 78.12 93 ARG A CA 1
ATOM 730 C C . ARG A 1 93 ? -8.689 -2.248 42.434 1.00 78.12 93 ARG A C 1
ATOM 732 O O . ARG A 1 93 ? -8.477 -2.862 43.467 1.00 78.12 93 ARG A O 1
ATOM 739 N N . SER A 1 94 ? -8.460 -0.940 42.303 1.00 80.88 94 SER A N 1
ATOM 740 C CA . SER A 1 94 ? -8.031 -0.093 43.428 1.00 80.88 94 SER A CA 1
ATOM 741 C C . SER A 1 94 ? -9.122 0.017 44.495 1.00 80.88 94 SER A C 1
ATOM 743 O O . SER A 1 94 ? -8.859 -0.293 45.646 1.00 80.88 94 SER A O 1
ATOM 745 N N . ASN A 1 95 ? -10.356 0.351 44.095 1.00 76.75 95 ASN A N 1
ATOM 746 C CA . ASN A 1 95 ? -11.489 0.471 45.024 1.00 76.75 95 ASN A CA 1
ATOM 747 C C . ASN A 1 95 ? -11.819 -0.840 45.762 1.00 76.75 95 ASN A C 1
ATOM 749 O O . ASN A 1 95 ? -12.338 -0.798 46.870 1.00 76.75 95 ASN A O 1
ATOM 753 N N . ASP A 1 96 ? -11.567 -1.993 45.138 1.00 73.44 96 ASP A N 1
ATOM 754 C CA . ASP A 1 96 ? -11.775 -3.304 45.765 1.00 73.44 96 ASP A CA 1
ATOM 755 C C . ASP A 1 96 ? -10.763 -3.539 46.902 1.00 73.44 96 ASP A C 1
ATOM 757 O O . ASP A 1 96 ? -11.135 -4.027 47.961 1.00 73.44 96 ASP A O 1
ATOM 761 N N . LEU A 1 97 ? -9.502 -3.114 46.727 1.00 74.69 97 LEU A N 1
ATOM 762 C CA . LEU A 1 97 ? -8.467 -3.209 47.765 1.00 74.69 97 LEU A CA 1
ATOM 763 C C . LEU A 1 97 ? -8.766 -2.322 48.981 1.00 74.69 97 LEU A C 1
ATOM 765 O O . LEU A 1 97 ? -8.517 -2.745 50.106 1.00 74.69 97 LEU A O 1
ATOM 769 N N . ASP A 1 98 ? -9.314 -1.128 48.754 1.00 72.38 98 ASP A N 1
ATOM 770 C CA . ASP A 1 98 ? -9.656 -0.179 49.821 1.00 72.38 98 ASP A CA 1
ATOM 771 C C . ASP A 1 98 ? -10.831 -0.667 50.698 1.00 72.38 98 ASP A C 1
ATOM 773 O O . ASP A 1 98 ? -11.006 -0.179 51.808 1.00 72.38 98 ASP A O 1
ATOM 777 N N . TRP A 1 99 ? -11.636 -1.635 50.234 1.00 59.44 99 TRP A N 1
ATOM 778 C CA . TRP A 1 99 ? -12.724 -2.240 51.021 1.00 59.44 99 TRP A CA 1
ATOM 779 C C . TRP A 1 99 ? -12.238 -3.303 52.022 1.00 59.44 99 TRP A C 1
ATOM 781 O O . TRP A 1 99 ? -12.943 -3.612 52.981 1.00 59.44 99 TRP A O 1
ATOM 791 N N . PHE A 1 100 ? -11.050 -3.877 51.806 1.00 63.72 100 PHE A N 1
ATOM 792 C CA . PHE A 1 100 ? -10.478 -4.931 52.655 1.00 63.72 100 PHE A CA 1
ATOM 793 C C . PHE A 1 100 ? -9.478 -4.418 53.713 1.00 63.72 100 PHE A C 1
ATOM 795 O O . PHE A 1 100 ? -8.921 -5.244 54.441 1.00 63.72 100 PHE A O 1
ATOM 802 N N . GLY A 1 101 ? -9.222 -3.106 53.789 1.00 49.25 101 GLY A N 1
ATOM 803 C CA . GLY A 1 101 ? -8.347 -2.462 54.785 1.00 49.25 101 GLY A CA 1
ATOM 804 C C . GLY A 1 101 ? -9.130 -1.730 55.864 1.00 49.25 101 GLY A C 1
ATOM 805 O O . GLY A 1 101 ? -8.684 -1.787 57.031 1.00 49.25 101 GLY A O 1
#